Protein AF-A0A8S3UQ45-F1 (afdb_monomer)

Solvent-accessible surface area (backbone atoms only — not comparable to full-atom values): 9562 Å² total; per-residue (Å²): 138,83,84,78,85,78,78,86,71,77,81,80,45,75,69,53,54,46,63,73,70,48,69,84,76,83,72,54,65,67,60,51,51,56,49,49,54,54,48,50,58,51,49,55,52,50,51,53,50,51,51,50,52,51,51,53,52,49,51,54,52,50,51,58,48,45,29,44,78,40,77,92,76,73,43,73,43,75,48,58,79,88,54,54,80,52,56,64,67,62,49,51,51,51,51,50,50,57,55,55,54,56,74,72,42,79,76,78,63,87,69,78,81,84,62,98,67,85,74,80,75,80,72,82,78,73,51,72,68,58,53,48,53,52,49,52,54,52,54,52,51,54,51,52,55,52,53,57,61,61,72,80,106

Structure (mmCIF, N/CA/C/O backbone):
data_AF-A0A8S3UQ45-F1
#
_entry.id   AF-A0A8S3UQ45-F1
#
loop_
_atom_site.group_PDB
_atom_site.id
_atom_site.type_symbol
_atom_site.label_atom_id
_atom_site.label_alt_id
_atom_site.label_comp_i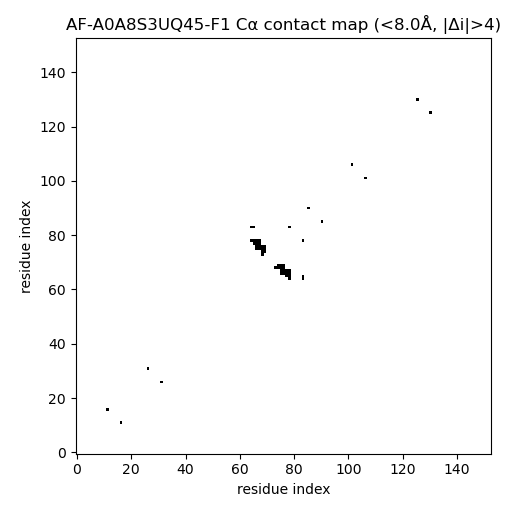d
_atom_site.label_asym_id
_atom_site.label_entity_id
_atom_site.label_seq_id
_atom_site.pdbx_PDB_ins_code
_atom_site.Cartn_x
_atom_site.Cartn_y
_atom_site.Cartn_z
_atom_site.occupancy
_atom_site.B_iso_or_equiv
_atom_site.auth_seq_id
_atom_site.auth_comp_id
_atom_site.auth_asym_id
_atom_site.auth_atom_id
_atom_site.pdbx_PDB_model_num
ATOM 1 N N . MET A 1 1 ? 3.005 -45.548 -66.906 1.00 41.44 1 MET A N 1
ATOM 2 C CA . MET A 1 1 ? 3.155 -45.220 -65.471 1.00 41.44 1 MET A CA 1
ATOM 3 C C . MET A 1 1 ? 4.037 -43.986 -65.352 1.00 41.44 1 MET A C 1
ATOM 5 O O . MET A 1 1 ? 5.186 -44.051 -65.757 1.00 41.44 1 MET A O 1
ATOM 9 N N . ALA A 1 2 ? 3.493 -42.852 -64.903 1.00 41.59 2 ALA A N 1
ATOM 10 C CA . ALA A 1 2 ? 4.238 -41.597 -64.783 1.00 41.59 2 ALA A CA 1
ATOM 11 C C . ALA A 1 2 ? 4.659 -41.384 -63.321 1.00 41.59 2 ALA A C 1
ATOM 13 O O . ALA A 1 2 ? 3.812 -41.143 -62.459 1.00 41.59 2 ALA A O 1
ATOM 14 N N . HIS A 1 3 ? 5.959 -41.486 -63.041 1.00 44.66 3 HIS A N 1
ATOM 15 C CA . HIS A 1 3 ? 6.516 -41.149 -61.733 1.00 44.66 3 HIS A CA 1
ATOM 16 C C . HIS A 1 3 ? 6.478 -39.629 -61.542 1.00 44.66 3 HIS A C 1
ATOM 18 O O . HIS A 1 3 ? 7.233 -38.885 -62.164 1.00 44.66 3 HIS A O 1
ATOM 24 N N . ARG A 1 4 ? 5.579 -39.157 -60.672 1.00 43.50 4 ARG A N 1
ATOM 25 C CA . ARG A 1 4 ? 5.596 -37.775 -60.182 1.00 43.50 4 ARG A CA 1
ATOM 26 C C . ARG A 1 4 ? 6.760 -37.632 -59.203 1.00 43.50 4 ARG A C 1
ATOM 28 O O . ARG A 1 4 ? 6.653 -38.072 -58.061 1.00 43.50 4 ARG A O 1
ATOM 35 N N . PHE A 1 5 ? 7.851 -37.005 -59.634 1.00 47.34 5 PHE A N 1
ATOM 36 C CA . PHE A 1 5 ? 8.895 -36.526 -58.729 1.00 47.34 5 PHE A CA 1
ATOM 37 C C . PHE A 1 5 ? 8.301 -35.440 -57.819 1.00 47.34 5 PHE A C 1
ATOM 39 O O . PHE A 1 5 ? 8.104 -34.298 -58.232 1.00 47.34 5 PHE A O 1
ATOM 46 N N . ARG A 1 6 ? 7.974 -35.796 -56.573 1.00 47.09 6 ARG A N 1
ATOM 47 C CA . ARG A 1 6 ? 7.720 -34.820 -55.508 1.00 47.09 6 ARG A CA 1
ATOM 48 C C . ARG A 1 6 ? 9.067 -34.392 -54.938 1.00 47.09 6 ARG A C 1
ATOM 50 O O . ARG A 1 6 ? 9.646 -35.095 -54.120 1.00 47.09 6 ARG A O 1
ATOM 57 N N . SER A 1 7 ? 9.558 -33.247 -55.397 1.00 50.62 7 SER A N 1
ATOM 58 C CA . SER A 1 7 ? 10.672 -32.546 -54.761 1.00 50.62 7 SER A CA 1
ATOM 59 C C . SER A 1 7 ? 10.229 -32.085 -53.367 1.00 50.62 7 SER A C 1
ATOM 61 O O . SER A 1 7 ? 9.308 -31.281 -53.243 1.00 50.62 7 SER A O 1
ATOM 63 N N . THR A 1 8 ? 10.837 -32.637 -52.316 1.00 55.44 8 THR A N 1
ATOM 64 C CA . THR A 1 8 ? 10.579 -32.309 -50.900 1.00 55.44 8 THR A CA 1
ATOM 65 C C . THR A 1 8 ? 11.415 -31.128 -50.403 1.00 55.44 8 THR A C 1
ATOM 67 O O . THR A 1 8 ? 11.588 -30.955 -49.198 1.00 55.44 8 THR A O 1
ATOM 70 N N . TYR A 1 9 ? 11.965 -30.317 -51.305 1.00 58.59 9 TYR A N 1
ATOM 71 C CA . TYR A 1 9 ? 12.752 -29.155 -50.917 1.00 58.59 9 TYR A CA 1
ATOM 72 C C . TYR A 1 9 ? 11.811 -28.016 -50.519 1.00 58.59 9 TYR A C 1
ATOM 74 O O . TYR A 1 9 ? 11.094 -27.466 -51.356 1.00 58.59 9 TYR A O 1
ATOM 82 N N . GLY A 1 10 ? 11.795 -27.688 -49.223 1.00 65.06 10 GLY A N 1
ATOM 83 C CA . GLY A 1 10 ? 11.138 -26.488 -48.714 1.00 65.06 10 GLY A CA 1
ATOM 84 C C . GLY A 1 10 ? 11.622 -25.274 -49.504 1.00 65.06 10 GLY A C 1
ATOM 85 O O . GLY A 1 10 ? 12.825 -25.090 -49.687 1.00 65.06 10 GLY A O 1
ATOM 86 N N . SER A 1 11 ? 10.688 -24.489 -50.037 1.00 74.44 11 SER A N 1
ATOM 87 C CA . SER A 1 11 ? 11.001 -23.318 -50.853 1.00 74.44 11 SER A CA 1
ATOM 88 C C . SER A 1 11 ? 11.830 -22.330 -50.036 1.00 74.44 11 SER A C 1
ATOM 90 O O . SER A 1 11 ? 11.320 -21.744 -49.081 1.00 74.44 11 SER A O 1
ATOM 92 N N . ILE A 1 12 ? 13.095 -22.155 -50.411 1.00 73.19 12 ILE A N 1
ATOM 93 C CA . ILE A 1 12 ? 13.982 -21.157 -49.814 1.00 73.19 12 ILE A CA 1
ATOM 94 C C . ILE A 1 12 ? 13.389 -19.778 -50.130 1.00 73.19 12 ILE A C 1
ATOM 96 O O . ILE A 1 12 ? 13.175 -19.437 -51.296 1.00 73.19 12 ILE A O 1
ATOM 100 N N . SER A 1 13 ? 13.068 -19.000 -49.097 1.00 81.25 13 SER A N 1
ATOM 101 C CA . SER A 1 13 ? 12.499 -17.663 -49.252 1.00 81.25 13 SER A CA 1
ATOM 102 C C . SER A 1 13 ? 13.544 -16.706 -49.824 1.00 81.25 13 SER A C 1
ATOM 104 O O . SER A 1 13 ? 14.740 -16.841 -49.572 1.00 81.25 13 SER A O 1
ATOM 106 N N . LEU A 1 14 ? 13.106 -15.660 -50.529 1.00 74.88 14 LEU A N 1
ATOM 107 C CA . LEU A 1 14 ? 13.986 -14.558 -50.948 1.00 74.88 14 LEU A CA 1
ATOM 108 C C . LEU A 1 14 ? 14.753 -13.938 -49.766 1.00 74.88 14 LEU A C 1
ATOM 110 O O . LEU A 1 14 ? 15.870 -13.457 -49.938 1.00 74.88 14 LEU A O 1
ATOM 114 N N . LYS A 1 15 ? 14.176 -13.981 -48.558 1.00 76.06 15 LYS A N 1
ATOM 115 C CA . LYS A 1 15 ? 14.854 -13.563 -47.322 1.00 76.06 15 LYS A CA 1
ATOM 116 C C . LYS A 1 15 ? 16.015 -14.491 -46.959 1.00 76.06 15 LYS A C 1
ATOM 118 O O . LYS A 1 15 ? 17.062 -14.011 -46.546 1.00 76.06 15 LYS A O 1
ATOM 123 N N . ASP A 1 16 ? 15.851 -15.791 -47.170 1.00 76.94 16 ASP A N 1
ATOM 124 C CA . ASP A 1 16 ? 16.872 -16.794 -46.868 1.00 76.94 16 ASP A CA 1
ATOM 125 C C . ASP A 1 16 ? 18.033 -16.693 -47.865 1.00 76.94 16 ASP A C 1
ATOM 127 O O . ASP A 1 16 ? 19.192 -16.692 -47.461 1.00 76.94 16 ASP A O 1
ATOM 131 N N . LEU A 1 17 ? 17.738 -16.487 -49.155 1.00 77.81 17 LEU A N 1
ATOM 132 C CA . LEU A 1 17 ? 18.762 -16.200 -50.169 1.00 77.81 17 LEU A CA 1
ATOM 133 C C . LEU A 1 17 ? 19.518 -14.906 -49.852 1.00 77.81 17 LEU A C 1
ATOM 135 O O . LEU A 1 17 ? 20.743 -14.868 -49.953 1.00 77.81 17 LEU A O 1
ATOM 139 N N . LYS A 1 18 ? 18.812 -13.858 -49.409 1.00 74.88 18 LYS A N 1
ATOM 140 C CA . LYS A 1 18 ? 19.459 -12.622 -48.961 1.00 74.88 18 LYS A CA 1
ATOM 141 C C . LYS A 1 18 ? 20.411 -12.901 -47.797 1.00 74.88 18 LYS A C 1
ATOM 143 O O . LYS A 1 18 ? 21.524 -12.401 -47.828 1.00 74.88 18 LYS A O 1
ATOM 148 N N . ASN A 1 19 ? 20.036 -13.729 -46.830 1.00 74.06 19 ASN A N 1
ATOM 149 C CA . ASN A 1 19 ? 20.893 -14.039 -45.683 1.00 74.06 19 ASN A CA 1
ATOM 150 C C . ASN A 1 19 ? 22.116 -14.903 -46.042 1.00 74.06 19 ASN A C 1
ATOM 152 O O . ASN A 1 19 ? 23.154 -14.764 -45.406 1.00 74.06 19 ASN A O 1
ATOM 156 N N . ILE A 1 20 ? 22.007 -15.779 -47.046 1.00 78.94 20 ILE A N 1
ATOM 157 C CA . ILE A 1 20 ? 23.109 -16.652 -47.490 1.00 78.94 20 ILE A CA 1
ATOM 158 C C . ILE A 1 20 ? 24.143 -15.873 -48.314 1.00 78.94 20 ILE A C 1
ATOM 160 O O . ILE A 1 20 ? 25.340 -16.122 -48.197 1.00 78.94 20 ILE A O 1
ATOM 164 N N . TYR A 1 21 ? 23.685 -14.941 -49.156 1.00 76.56 21 TYR A N 1
ATOM 165 C CA . TYR A 1 21 ? 24.541 -14.246 -50.124 1.00 76.56 21 TYR A CA 1
ATOM 166 C C . TYR A 1 21 ? 24.862 -12.793 -49.761 1.00 76.56 21 TYR A C 1
ATOM 168 O O . TYR A 1 21 ? 25.753 -12.199 -50.369 1.00 76.56 21 TYR A O 1
ATOM 176 N N . SER A 1 22 ? 24.180 -12.197 -48.780 1.00 67.88 22 SER A N 1
ATOM 177 C CA . SER A 1 22 ? 24.600 -10.901 -48.244 1.00 67.88 22 SER A CA 1
ATOM 178 C C . SER A 1 22 ? 25.789 -11.126 -47.319 1.00 67.88 22 SER A C 1
ATOM 180 O O . SER A 1 22 ? 25.709 -11.905 -46.373 1.00 67.88 22 SER A O 1
ATOM 182 N N . GLY A 1 23 ? 26.902 -10.436 -47.582 1.00 66.00 23 GLY A N 1
ATOM 183 C CA . GLY A 1 23 ? 28.000 -10.343 -46.617 1.00 66.00 23 GLY A CA 1
ATOM 184 C C . GLY A 1 23 ? 27.518 -9.761 -45.278 1.00 66.00 23 GLY A C 1
ATOM 185 O O . GLY A 1 23 ? 26.389 -9.269 -45.206 1.00 66.00 23 GLY A O 1
ATOM 186 N N . PRO A 1 24 ? 28.348 -9.788 -44.21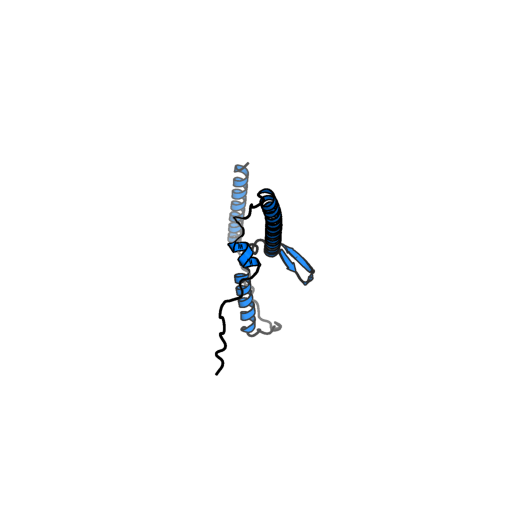7 1.00 66.94 24 PRO A N 1
ATOM 187 C CA . PRO A 1 24 ? 27.955 -9.288 -42.901 1.00 66.94 24 PRO A CA 1
ATOM 188 C C . PRO A 1 24 ? 27.340 -7.893 -43.038 1.00 66.94 24 PRO A C 1
ATOM 190 O O . PRO A 1 24 ? 27.989 -6.980 -43.560 1.00 66.94 24 PRO A O 1
ATOM 193 N N . GLU A 1 25 ? 26.070 -7.755 -42.633 1.00 67.25 25 GLU A N 1
ATOM 194 C CA . GLU A 1 25 ? 25.358 -6.482 -42.715 1.00 67.25 25 GLU A CA 1
ATOM 195 C C . GLU A 1 25 ? 26.222 -5.422 -42.027 1.00 67.25 25 GLU A C 1
ATOM 197 O O . GLU A 1 25 ? 26.633 -5.586 -40.875 1.00 67.25 25 GLU A O 1
ATOM 202 N N . ARG A 1 26 ? 26.556 -4.343 -42.748 1.00 62.50 26 ARG A N 1
ATOM 203 C CA . ARG A 1 26 ? 27.242 -3.201 -42.145 1.00 62.50 26 ARG A CA 1
ATOM 204 C C . ARG A 1 26 ? 26.252 -2.550 -41.203 1.00 62.50 26 ARG A C 1
ATOM 206 O O . ARG A 1 26 ? 25.462 -1.704 -41.606 1.00 62.50 26 ARG A O 1
ATOM 213 N N . VAL A 1 27 ? 26.262 -2.999 -39.958 1.00 63.75 27 VAL A N 1
ATOM 214 C CA . VAL A 1 27 ? 25.342 -2.481 -38.967 1.00 63.75 27 VAL A CA 1
ATOM 215 C C . VAL A 1 27 ? 25.697 -1.017 -38.729 1.00 63.75 27 VAL A C 1
ATOM 217 O O . VAL A 1 27 ? 26.793 -0.702 -38.253 1.00 63.75 27 VAL A O 1
ATOM 220 N N . ASN A 1 28 ? 24.786 -0.113 -39.091 1.00 73.69 28 ASN A N 1
ATOM 221 C CA . ASN A 1 28 ? 24.931 1.307 -38.808 1.00 73.69 28 ASN A CA 1
ATOM 222 C C . ASN A 1 28 ? 24.925 1.481 -37.286 1.00 73.69 28 ASN A C 1
ATOM 224 O O . ASN A 1 28 ? 23.873 1.520 -36.651 1.00 73.69 28 ASN A O 1
ATOM 228 N N . ARG A 1 29 ? 26.118 1.584 -36.687 1.00 72.19 29 ARG A N 1
ATOM 229 C CA . ARG A 1 29 ? 26.306 1.752 -35.233 1.00 72.19 29 ARG A CA 1
ATOM 230 C C . ARG A 1 29 ? 25.482 2.917 -34.675 1.00 72.19 29 ARG A C 1
ATOM 232 O O . ARG A 1 2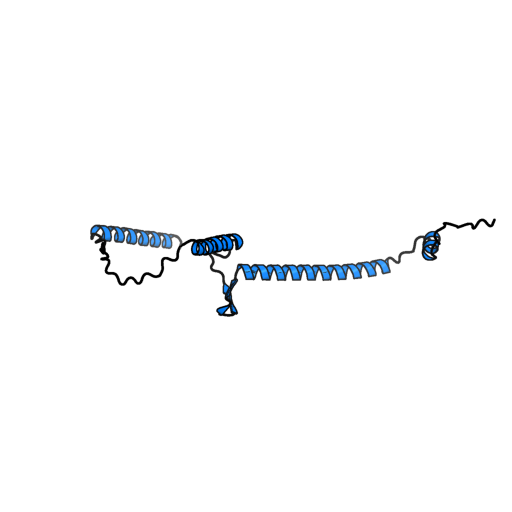9 ? 25.004 2.849 -33.550 1.00 72.19 29 ARG A O 1
ATOM 239 N N . ILE A 1 30 ? 25.282 3.956 -35.487 1.00 73.69 30 ILE A N 1
ATOM 240 C CA . ILE A 1 30 ? 24.465 5.128 -35.155 1.00 73.69 30 ILE A CA 1
ATOM 241 C C . ILE A 1 30 ? 22.979 4.752 -35.035 1.00 73.69 30 ILE A C 1
ATOM 243 O O . ILE A 1 30 ? 22.314 5.158 -34.085 1.00 73.69 30 ILE A O 1
ATOM 247 N N . GLU A 1 31 ? 22.453 3.941 -35.955 1.00 76.94 31 GLU A N 1
ATOM 248 C CA . GLU A 1 31 ? 21.055 3.498 -35.918 1.00 76.94 31 GLU A CA 1
ATOM 249 C C . GLU A 1 31 ? 20.786 2.562 -34.738 1.00 76.94 31 GLU A C 1
ATOM 251 O O . GLU A 1 31 ? 19.764 2.721 -34.068 1.00 76.94 31 GLU A O 1
ATOM 256 N N . LEU A 1 32 ? 21.718 1.652 -34.428 1.00 79.12 32 LEU A N 1
ATOM 257 C CA . LEU A 1 32 ? 21.636 0.812 -33.229 1.00 79.12 32 LEU A CA 1
ATOM 258 C C . LEU A 1 32 ? 21.610 1.652 -31.952 1.00 79.12 32 LEU A C 1
ATOM 260 O O . LEU A 1 32 ? 20.703 1.490 -31.142 1.00 79.12 32 LEU A O 1
ATOM 264 N N . ALA A 1 33 ? 22.533 2.607 -31.806 1.00 78.44 33 ALA A N 1
ATOM 265 C CA . ALA A 1 33 ? 22.573 3.489 -30.640 1.00 78.44 33 ALA A CA 1
ATOM 266 C C . ALA A 1 33 ? 21.280 4.320 -30.502 1.00 78.44 33 ALA A C 1
ATOM 268 O O . ALA A 1 33 ? 20.750 4.518 -29.403 1.00 78.44 33 ALA A O 1
ATOM 269 N N . CYS A 1 34 ? 20.706 4.775 -31.621 1.00 77.88 34 CYS A N 1
ATOM 270 C CA . CYS A 1 34 ? 19.404 5.441 -31.636 1.00 77.88 34 CYS A CA 1
ATOM 271 C C . CYS A 1 34 ? 18.238 4.511 -31.257 1.00 77.88 34 CYS A C 1
ATOM 273 O O . CYS A 1 34 ? 17.254 4.980 -30.681 1.00 77.88 34 CYS A O 1
ATOM 275 N N . GLN A 1 35 ? 18.296 3.217 -31.573 1.00 81.50 35 GLN A N 1
ATOM 276 C CA . GLN A 1 35 ? 17.280 2.250 -31.146 1.00 81.50 35 GLN A CA 1
ATOM 277 C C . GLN A 1 35 ? 17.424 1.890 -29.665 1.00 81.50 35 GLN A C 1
ATOM 279 O O . GLN A 1 35 ? 16.428 1.916 -28.939 1.00 81.50 35 GLN A O 1
ATOM 284 N N . GLU A 1 36 ? 18.645 1.642 -29.196 1.00 81.75 36 GLU A N 1
ATOM 285 C CA . GLU A 1 36 ? 18.954 1.343 -27.796 1.00 81.75 36 GLU A CA 1
ATOM 286 C C . GLU A 1 36 ? 18.557 2.499 -26.878 1.00 81.75 36 GLU A C 1
ATOM 288 O O . GLU A 1 36 ? 17.833 2.295 -25.909 1.00 81.75 36 GLU A O 1
ATOM 293 N N . SER A 1 37 ? 18.910 3.740 -27.222 1.00 81.56 37 SER A N 1
ATOM 294 C CA . SER A 1 37 ? 18.501 4.925 -26.448 1.00 81.56 37 SER A CA 1
ATOM 295 C C . SER A 1 37 ? 16.977 5.086 -26.358 1.00 81.56 37 SER A C 1
ATOM 297 O O . SER A 1 37 ? 16.445 5.413 -25.293 1.00 81.56 37 SER A O 1
ATOM 299 N N . LYS A 1 38 ? 16.236 4.808 -27.441 1.00 87.44 38 LYS A N 1
ATOM 300 C CA . LYS A 1 38 ? 14.761 4.804 -27.426 1.00 87.44 38 LYS A CA 1
ATOM 301 C C . LYS A 1 38 ? 14.203 3.702 -26.528 1.00 87.44 38 LYS A C 1
ATOM 303 O O . LYS A 1 38 ? 13.192 3.926 -25.859 1.00 87.44 38 LYS A O 1
ATOM 308 N N . LEU A 1 39 ? 14.820 2.525 -26.533 1.00 88.12 39 LEU A N 1
ATOM 309 C CA . LEU A 1 39 ? 14.405 1.380 -25.729 1.00 88.12 39 LEU A CA 1
ATOM 310 C C . LEU A 1 39 ? 14.698 1.630 -24.243 1.00 88.12 39 LEU A C 1
ATOM 312 O O . LEU A 1 39 ? 13.793 1.494 -23.423 1.00 88.12 39 LEU A O 1
ATOM 316 N N . ASN A 1 40 ? 15.882 2.146 -23.922 1.00 88.12 40 ASN A N 1
ATOM 317 C CA . ASN A 1 40 ? 16.287 2.542 -22.573 1.00 88.12 40 ASN A CA 1
ATOM 318 C C . ASN A 1 40 ? 15.351 3.607 -21.997 1.00 88.12 40 ASN A C 1
ATOM 320 O O . ASN A 1 40 ? 14.841 3.451 -20.893 1.00 88.12 40 ASN A O 1
ATOM 324 N N . ARG A 1 41 ? 14.990 4.630 -22.783 1.00 88.00 41 ARG A N 1
ATOM 325 C CA . ARG A 1 41 ? 14.012 5.644 -22.355 1.00 88.00 41 ARG A CA 1
ATOM 326 C C . ARG A 1 41 ? 12.624 5.054 -22.080 1.00 88.00 41 ARG A C 1
ATOM 328 O O . ARG A 1 41 ? 11.888 5.570 -21.240 1.00 88.00 41 ARG A O 1
ATOM 335 N N . LYS A 1 42 ? 12.217 4.006 -22.805 1.00 89.56 42 LYS A N 1
ATOM 336 C CA . LYS A 1 42 ? 10.953 3.296 -22.539 1.00 89.56 42 LYS A CA 1
ATOM 337 C C . LYS A 1 42 ? 11.038 2.449 -21.270 1.00 89.56 42 LYS A C 1
ATOM 339 O O . LYS A 1 42 ? 10.056 2.411 -20.533 1.00 89.56 42 LYS A O 1
ATOM 344 N N . LEU A 1 43 ? 12.169 1.789 -21.026 1.00 90.06 43 LEU A N 1
ATOM 345 C CA . LEU A 1 43 ? 12.407 1.013 -19.808 1.00 90.06 43 LEU A CA 1
ATOM 346 C C . LEU A 1 43 ? 12.400 1.915 -18.575 1.00 90.06 43 LEU A C 1
ATOM 348 O O . LEU A 1 43 ? 11.609 1.671 -17.673 1.00 90.06 43 LEU A O 1
ATOM 352 N N . GLU A 1 44 ? 13.129 3.029 -18.607 1.00 90.56 44 GLU A N 1
ATOM 353 C CA . GLU A 1 44 ? 13.178 3.996 -17.504 1.00 90.56 44 GLU A CA 1
ATOM 354 C C . GLU A 1 44 ? 11.779 4.536 -17.151 1.00 90.56 44 GLU A C 1
ATOM 356 O O . GLU A 1 44 ? 11.401 4.647 -15.986 1.00 90.56 44 GLU A O 1
ATOM 361 N N . LYS A 1 45 ? 10.948 4.826 -18.165 1.00 92.25 45 LYS A N 1
ATOM 362 C CA . LYS A 1 45 ? 9.546 5.219 -17.945 1.00 92.25 45 LYS A CA 1
ATOM 363 C C . LYS A 1 45 ? 8.728 4.113 -17.276 1.00 92.25 45 LYS A C 1
ATOM 365 O O . LYS A 1 45 ? 7.892 4.414 -16.429 1.00 92.25 45 LYS A O 1
ATOM 370 N N . ARG A 1 46 ? 8.926 2.851 -17.668 1.00 90.56 46 ARG A N 1
ATOM 371 C CA . ARG A 1 46 ? 8.231 1.706 -17.059 1.00 90.56 46 ARG A CA 1
ATOM 372 C C . ARG A 1 46 ? 8.664 1.497 -15.614 1.00 90.56 46 ARG A C 1
ATOM 374 O O . ARG A 1 46 ? 7.798 1.294 -14.774 1.00 90.56 46 ARG A O 1
ATOM 381 N N . GLU A 1 47 ? 9.957 1.590 -15.328 1.00 92.88 47 GLU A N 1
ATOM 382 C CA . GLU A 1 47 ? 10.500 1.481 -13.971 1.00 92.88 47 GLU A CA 1
ATOM 383 C C . GLU A 1 47 ? 9.923 2.560 -13.057 1.00 92.88 47 GLU A C 1
ATOM 385 O O . GLU A 1 47 ? 9.381 2.232 -12.004 1.00 92.88 47 GLU A O 1
ATOM 390 N N . LYS A 1 48 ? 9.898 3.819 -13.512 1.00 93.50 48 LYS A N 1
ATOM 391 C CA . LYS A 1 48 ? 9.269 4.928 -12.776 1.00 93.50 48 LYS A CA 1
ATOM 392 C C . LYS A 1 48 ? 7.790 4.673 -12.478 1.00 93.50 48 LYS A C 1
ATOM 394 O O . LYS A 1 48 ? 7.349 4.899 -11.356 1.00 93.50 48 LYS A O 1
ATOM 399 N N . MET A 1 49 ? 7.026 4.155 -13.445 1.00 93.69 49 MET A N 1
ATOM 400 C CA . MET A 1 49 ? 5.623 3.792 -13.202 1.00 93.69 49 MET A CA 1
ATOM 401 C C . MET A 1 49 ? 5.479 2.652 -12.188 1.00 93.69 49 MET A C 1
ATOM 403 O O . MET A 1 49 ? 4.585 2.694 -11.348 1.00 93.69 49 MET A O 1
ATOM 407 N N . ILE A 1 50 ? 6.332 1.627 -12.255 1.00 92.94 50 ILE A N 1
ATOM 408 C CA . ILE A 1 50 ? 6.311 0.510 -11.300 1.00 92.94 50 ILE A CA 1
ATOM 409 C C . ILE A 1 50 ? 6.611 1.022 -9.891 1.00 92.94 50 ILE A C 1
ATOM 411 O O . ILE A 1 50 ? 5.911 0.668 -8.944 1.00 92.94 50 ILE A O 1
ATOM 415 N N . GLU A 1 51 ? 7.615 1.880 -9.751 1.00 94.19 51 GLU A N 1
ATOM 416 C CA . GLU A 1 51 ? 7.990 2.480 -8.476 1.00 94.19 51 GLU A CA 1
ATOM 417 C C . GLU A 1 51 ? 6.860 3.347 -7.903 1.00 94.19 51 GLU A C 1
ATOM 419 O O . GLU A 1 51 ? 6.518 3.230 -6.724 1.00 94.19 51 GLU A O 1
ATOM 424 N N . GLU A 1 52 ? 6.196 4.141 -8.742 1.00 94.38 52 GLU A N 1
ATOM 425 C CA . GLU A 1 52 ? 5.040 4.947 -8.350 1.00 94.38 52 GLU A CA 1
ATOM 426 C C . GLU A 1 52 ? 3.848 4.082 -7.909 1.00 94.38 52 GLU A C 1
ATOM 428 O O . GLU A 1 52 ? 3.233 4.345 -6.870 1.00 94.38 52 GLU A O 1
ATOM 433 N N . VAL A 1 53 ? 3.551 3.000 -8.634 1.00 94.19 53 VAL A N 1
ATOM 434 C CA . VAL A 1 53 ? 2.522 2.020 -8.250 1.00 94.19 53 VAL A CA 1
ATOM 435 C C . VAL A 1 53 ? 2.878 1.354 -6.922 1.00 94.19 53 VAL A C 1
ATOM 437 O O . VAL A 1 53 ? 2.027 1.242 -6.034 1.00 94.19 53 VAL A O 1
ATOM 440 N N . ASN A 1 54 ? 4.133 0.955 -6.732 1.00 93.38 54 ASN A N 1
ATOM 441 C CA . ASN A 1 54 ? 4.603 0.367 -5.481 1.00 93.38 54 ASN A CA 1
ATOM 442 C C . ASN A 1 54 ? 4.459 1.354 -4.317 1.00 93.38 54 ASN A C 1
ATOM 444 O O . ASN A 1 54 ? 3.907 0.997 -3.275 1.00 93.38 54 ASN A O 1
ATOM 448 N N . LYS A 1 55 ? 4.833 2.620 -4.508 1.00 94.19 55 LYS A N 1
ATOM 449 C CA . LYS A 1 55 ? 4.648 3.680 -3.510 1.00 94.19 55 LYS A CA 1
ATOM 450 C C . LYS A 1 55 ? 3.171 3.888 -3.169 1.00 94.19 55 LYS A C 1
ATOM 452 O O . LYS A 1 55 ? 2.800 3.906 -1.997 1.00 94.19 55 LYS A O 1
ATOM 457 N N . MET A 1 56 ? 2.308 3.970 -4.179 1.00 92.06 56 MET A N 1
ATOM 458 C CA . MET A 1 56 ? 0.856 4.089 -4.015 1.00 92.06 56 MET A CA 1
ATOM 459 C C . MET A 1 56 ? 0.250 2.902 -3.259 1.00 92.06 56 MET A C 1
ATOM 461 O O . MET A 1 56 ? -0.605 3.079 -2.389 1.00 92.06 56 MET A O 1
ATOM 465 N N . THR A 1 57 ? 0.666 1.676 -3.578 1.00 88.31 57 THR A N 1
ATOM 466 C CA . THR A 1 57 ? 0.177 0.473 -2.888 1.00 88.31 57 THR A CA 1
ATOM 467 C C . THR A 1 57 ? 0.670 0.410 -1.447 1.00 88.31 57 THR A C 1
ATOM 469 O O . THR A 1 57 ? -0.113 0.060 -0.561 1.00 88.31 57 THR A O 1
ATOM 472 N N . PHE A 1 58 ? 1.918 0.802 -1.188 1.00 88.50 58 PHE A N 1
ATOM 473 C CA . PHE A 1 58 ? 2.473 0.906 0.156 1.00 88.50 58 PHE A CA 1
ATOM 474 C C . PHE A 1 58 ? 1.704 1.924 1.003 1.00 88.50 58 PHE A C 1
ATOM 476 O O . PHE A 1 58 ? 1.221 1.574 2.079 1.00 88.50 58 PHE A O 1
ATOM 483 N N . GLU A 1 59 ? 1.496 3.137 0.491 1.00 84.69 59 GLU A N 1
ATOM 484 C CA . GLU A 1 59 ? 0.704 4.190 1.140 1.00 84.69 59 GLU A CA 1
ATOM 485 C C . GLU A 1 59 ? -0.717 3.721 1.462 1.00 84.69 59 GLU A C 1
ATOM 487 O O . GLU A 1 59 ? -1.197 3.868 2.587 1.00 84.69 59 GLU A O 1
ATOM 492 N N . LYS A 1 60 ? -1.391 3.066 0.507 1.00 82.62 60 LYS A N 1
ATOM 493 C CA . LYS A 1 60 ? -2.723 2.485 0.740 1.00 82.62 60 LYS A CA 1
ATOM 494 C C . LYS A 1 60 ? -2.708 1.454 1.869 1.00 82.62 60 LYS A C 1
ATOM 496 O O . LYS A 1 60 ? -3.605 1.467 2.712 1.00 82.62 60 LYS A O 1
ATOM 501 N N . ARG A 1 61 ? -1.710 0.565 1.909 1.00 82.88 61 ARG A N 1
ATOM 502 C CA . ARG A 1 61 ? -1.559 -0.431 2.986 1.00 82.88 61 ARG A CA 1
ATOM 503 C C . ARG A 1 61 ? -1.252 0.233 4.327 1.00 82.88 61 ARG A C 1
ATOM 505 O O . ARG A 1 61 ? -1.799 -0.178 5.343 1.00 82.88 61 ARG A O 1
ATOM 512 N N . TYR A 1 62 ? -0.405 1.256 4.342 1.00 81.69 62 TYR A N 1
ATOM 513 C CA . TYR A 1 62 ? -0.053 2.001 5.547 1.00 81.69 62 TYR A CA 1
ATOM 514 C C . TYR A 1 62 ? -1.268 2.719 6.142 1.00 81.69 62 TYR A C 1
ATOM 516 O O . TYR A 1 62 ? -1.574 2.530 7.316 1.00 81.69 62 TYR A O 1
ATOM 524 N N . ARG A 1 63 ? -2.046 3.427 5.317 1.00 80.31 63 ARG A N 1
ATOM 525 C CA . ARG A 1 63 ? -3.289 4.086 5.749 1.00 80.31 63 ARG A CA 1
ATOM 526 C C . ARG A 1 63 ? -4.310 3.105 6.317 1.00 80.31 63 ARG A C 1
ATOM 528 O O . ARG A 1 63 ? -4.900 3.400 7.346 1.00 80.31 63 ARG A O 1
ATOM 535 N N . LYS A 1 64 ? -4.477 1.928 5.701 1.00 77.56 64 LYS A N 1
ATOM 536 C CA . LYS A 1 64 ? -5.346 0.859 6.234 1.00 77.56 64 LYS A CA 1
ATOM 537 C C . LYS A 1 64 ? -4.861 0.289 7.570 1.00 77.56 64 LYS A C 1
ATOM 539 O O . LYS A 1 64 ? -5.668 -0.166 8.369 1.00 77.56 64 LYS A O 1
ATOM 544 N N . ARG A 1 65 ? -3.547 0.269 7.810 1.00 77.50 65 ARG A N 1
ATOM 545 C CA . ARG A 1 65 ? -2.995 -0.159 9.105 1.00 77.50 65 ARG A CA 1
ATOM 546 C C . ARG A 1 65 ? -3.222 0.877 10.194 1.00 77.50 65 ARG A C 1
ATOM 548 O O . ARG A 1 65 ? -3.382 0.499 11.343 1.00 77.50 65 ARG A O 1
ATOM 555 N N . LEU A 1 66 ? -3.234 2.159 9.842 1.00 81.81 66 LEU A N 1
ATOM 556 C CA . LEU A 1 66 ? -3.381 3.232 10.816 1.00 81.81 66 LEU A CA 1
ATOM 557 C C . LEU A 1 66 ? -4.815 3.663 11.069 1.00 81.81 66 LEU A C 1
ATOM 559 O O . LEU A 1 66 ? -5.059 4.194 12.144 1.00 81.81 66 LEU A O 1
ATOM 563 N N . ASN A 1 67 ? -5.730 3.467 10.122 1.00 85.38 67 ASN A N 1
ATOM 564 C CA . ASN A 1 67 ? -7.097 3.962 10.226 1.00 85.38 67 ASN A CA 1
ATOM 565 C C . ASN A 1 67 ? -8.124 2.865 9.937 1.00 85.38 67 ASN A C 1
ATOM 567 O O . ASN A 1 67 ? -7.952 2.091 8.994 1.00 85.38 67 ASN A O 1
ATOM 571 N N . ASP A 1 68 ? -9.225 2.887 10.683 1.00 83.62 68 ASP A N 1
ATOM 572 C CA . ASP A 1 68 ? -10.418 2.083 10.433 1.00 83.62 68 ASP A CA 1
ATOM 573 C C . ASP A 1 68 ? -11.501 2.922 9.762 1.00 83.62 68 ASP A C 1
ATOM 575 O O . ASP A 1 68 ? -11.723 4.085 10.105 1.00 83.62 68 ASP A O 1
ATOM 579 N N . TYR A 1 69 ? -12.169 2.330 8.774 1.00 85.00 69 TYR A N 1
ATOM 580 C CA . TYR A 1 69 ? -13.323 2.954 8.143 1.00 85.00 69 TYR A CA 1
ATOM 581 C C . TYR A 1 69 ? -14.564 2.697 8.990 1.00 85.00 69 TYR A C 1
ATOM 583 O O . TYR A 1 69 ? -14.887 1.541 9.260 1.00 85.00 69 TYR A O 1
ATOM 591 N N . VAL A 1 70 ? -15.274 3.761 9.362 1.00 86.75 70 VAL A N 1
ATOM 592 C CA . VAL A 1 70 ? -16.546 3.665 10.082 1.00 86.75 70 VAL A CA 1
ATOM 593 C C . VAL A 1 70 ? -17.689 3.917 9.094 1.00 86.75 70 VAL A C 1
ATOM 595 O O . VAL A 1 70 ? -17.877 5.062 8.666 1.00 86.75 70 VAL A O 1
ATOM 598 N N . PRO A 1 71 ? -18.464 2.882 8.707 1.00 87.88 71 PRO A N 1
ATOM 599 C CA . PRO A 1 71 ? -19.505 3.011 7.685 1.00 87.88 71 PRO A CA 1
ATOM 600 C C . PRO A 1 71 ? -20.593 4.027 8.038 1.00 87.88 71 PRO A C 1
ATOM 602 O O . PRO A 1 71 ? -21.073 4.733 7.155 1.00 87.88 71 PRO A O 1
ATOM 605 N N . GLU A 1 72 ? -20.942 4.132 9.323 1.00 91.50 72 GLU A N 1
ATOM 606 C CA . GLU A 1 72 ? -21.995 5.022 9.830 1.00 91.50 72 GLU A CA 1
ATOM 607 C C . GLU A 1 72 ? -21.708 6.496 9.522 1.00 91.50 72 GLU A C 1
ATOM 609 O O . GLU A 1 72 ? -22.593 7.230 9.089 1.00 91.50 72 GLU A O 1
ATOM 614 N N . PHE A 1 73 ? -20.449 6.913 9.668 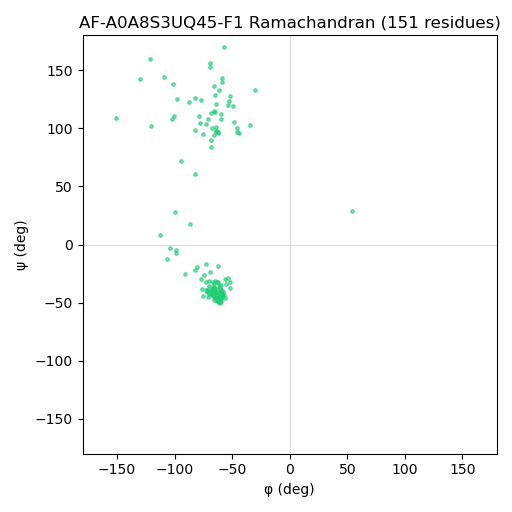1.00 90.12 73 PHE A N 1
ATOM 615 C CA . PHE A 1 73 ? -20.024 8.296 9.443 1.00 90.12 73 PHE A CA 1
ATOM 616 C C . PHE A 1 73 ? -19.387 8.509 8.067 1.00 90.12 73 PHE A C 1
ATOM 618 O O . PHE A 1 73 ? -19.107 9.643 7.688 1.00 90.12 73 PHE A O 1
ATOM 625 N N . LYS A 1 74 ? -19.149 7.432 7.309 1.00 90.06 74 LYS A N 1
ATOM 626 C CA . LYS A 1 74 ? -18.390 7.426 6.048 1.00 90.06 74 LYS A CA 1
ATOM 627 C C . LYS A 1 74 ? -16.988 8.038 6.171 1.00 90.06 74 LYS A C 1
ATOM 629 O O . LYS A 1 74 ? -16.452 8.562 5.193 1.00 90.06 74 LYS A O 1
ATOM 634 N N . THR A 1 75 ? -16.373 7.953 7.346 1.00 88.06 75 THR A N 1
ATOM 635 C CA . THR A 1 75 ? -15.062 8.544 7.643 1.00 88.06 75 THR A CA 1
ATOM 636 C C . THR A 1 75 ? -14.050 7.494 8.089 1.00 88.06 75 THR A C 1
ATOM 638 O O . THR A 1 75 ? -14.400 6.389 8.501 1.00 88.06 75 THR A O 1
ATOM 641 N N . TYR A 1 76 ? -12.769 7.847 7.975 1.00 87.50 76 TYR A N 1
ATOM 642 C CA . TYR A 1 76 ? -11.663 7.057 8.507 1.00 87.50 76 TYR A CA 1
ATOM 643 C C . TYR A 1 76 ? -11.239 7.642 9.850 1.00 87.50 76 TYR A C 1
ATOM 645 O O . TYR A 1 76 ? -10.914 8.827 9.923 1.00 87.50 76 TYR A O 1
ATOM 653 N N . LEU A 1 77 ? -11.219 6.814 10.890 1.00 88.12 77 LEU A N 1
ATOM 654 C CA . LEU A 1 77 ? -10.742 7.190 12.216 1.00 88.12 77 LEU A CA 1
ATOM 655 C C . LEU A 1 77 ? -9.409 6.499 12.509 1.00 88.12 77 LEU A C 1
ATOM 657 O O . LEU A 1 77 ? -9.216 5.355 12.092 1.00 88.12 77 LEU A O 1
ATOM 661 N N . PRO A 1 78 ? -8.482 7.161 13.220 1.00 88.06 78 PRO A N 1
ATOM 662 C CA . PRO A 1 78 ? -7.233 6.533 13.616 1.00 88.06 78 PRO A CA 1
ATOM 663 C C . PRO A 1 78 ? -7.501 5.334 14.525 1.00 88.06 78 PRO A C 1
ATOM 665 O O . PRO A 1 78 ? -8.254 5.424 15.496 1.00 88.06 78 PRO A O 1
ATOM 668 N N . LYS A 1 79 ? -6.837 4.215 14.229 1.00 84.75 79 LYS A N 1
ATOM 669 C CA . LYS A 1 79 ? -6.823 3.028 15.077 1.00 84.75 79 LYS A CA 1
ATOM 670 C C . LYS A 1 79 ? -6.268 3.384 16.443 1.00 84.75 79 LYS A C 1
ATOM 672 O O . LYS A 1 79 ? -5.264 4.102 16.560 1.00 84.75 79 LYS A O 1
ATOM 677 N N . ALA A 1 80 ? -6.884 2.815 17.475 1.00 81.06 80 ALA A N 1
ATOM 678 C CA . ALA A 1 80 ? -6.356 2.947 18.821 1.00 81.06 80 ALA A CA 1
ATOM 679 C C . ALA A 1 80 ? -4.920 2.377 18.866 1.00 81.06 80 ALA A C 1
ATOM 681 O O . ALA A 1 80 ? -4.645 1.374 18.200 1.00 81.06 80 ALA A O 1
ATOM 682 N N . PRO A 1 81 ? -3.998 2.978 19.641 1.00 80.81 81 PRO A N 1
ATOM 683 C CA . PRO A 1 81 ? -2.592 2.571 19.675 1.00 80.81 81 PRO A CA 1
ATOM 684 C C . PRO A 1 81 ? -2.377 1.070 19.914 1.00 80.81 81 PRO A C 1
ATOM 686 O O . PRO A 1 81 ? -1.525 0.473 19.265 1.00 80.81 81 PRO A O 1
ATOM 689 N N . ALA A 1 82 ? -3.208 0.452 20.759 1.00 78.94 82 ALA A N 1
ATOM 690 C CA . ALA A 1 82 ? -3.154 -0.977 21.073 1.00 78.94 82 ALA A CA 1
ATOM 691 C C . ALA A 1 82 ? -3.409 -1.911 19.869 1.00 78.94 82 ALA A C 1
ATOM 693 O O . ALA A 1 82 ? -3.052 -3.082 19.926 1.00 78.94 82 ALA A O 1
ATOM 694 N N . PHE A 1 83 ? -4.002 -1.410 18.779 1.00 72.69 83 PHE A N 1
ATOM 695 C CA . PHE A 1 83 ? -4.367 -2.205 17.599 1.00 72.69 83 PHE A CA 1
ATOM 696 C C . PHE A 1 83 ? -3.555 -1.857 16.343 1.00 72.69 83 PHE A C 1
ATOM 698 O O . PHE A 1 83 ? -3.871 -2.338 15.257 1.00 72.69 83 PHE A O 1
ATOM 705 N N . ARG A 1 84 ? -2.511 -1.021 16.452 1.00 74.38 84 ARG A N 1
ATOM 706 C CA . ARG A 1 84 ? -1.660 -0.653 15.302 1.00 74.38 84 ARG A CA 1
ATOM 707 C C . ARG A 1 84 ? -0.781 -1.805 14.816 1.00 74.38 84 ARG A C 1
ATOM 709 O O . ARG A 1 84 ? -0.551 -1.931 13.617 1.00 74.38 84 ARG A O 1
ATOM 716 N N . GLU A 1 85 ? -0.305 -2.619 15.752 1.00 74.81 85 GLU A N 1
ATOM 717 C CA . GLU A 1 85 ? 0.570 -3.774 15.500 1.00 74.81 85 GLU A CA 1
ATOM 718 C C . GLU A 1 85 ? -0.176 -5.106 15.596 1.00 74.81 85 GLU A C 1
ATOM 720 O O . GLU A 1 85 ? 0.406 -6.161 15.359 1.00 74.81 85 GLU A O 1
ATOM 725 N N . ALA A 1 86 ? -1.465 -5.065 15.940 1.00 71.69 86 ALA A N 1
ATOM 726 C CA . ALA A 1 86 ? -2.270 -6.265 16.042 1.00 71.69 86 ALA A CA 1
ATOM 727 C C . ALA A 1 86 ? -2.408 -6.919 14.661 1.00 71.69 86 ALA A C 1
ATOM 729 O O . ALA A 1 86 ? -2.786 -6.268 13.682 1.00 71.69 86 ALA A O 1
ATOM 730 N N . ASP A 1 87 ? -2.109 -8.216 14.588 1.00 77.06 87 ASP A N 1
ATOM 731 C CA . ASP A 1 87 ? -2.340 -8.998 13.384 1.00 77.06 87 ASP A CA 1
ATOM 732 C C . ASP A 1 87 ? -3.851 -9.137 13.178 1.00 77.06 87 ASP A C 1
ATOM 734 O O . ASP A 1 87 ? -4.548 -9.764 13.980 1.00 77.06 87 ASP A O 1
ATOM 738 N N . ASN A 1 88 ? -4.369 -8.523 12.110 1.00 75.31 88 ASN A N 1
ATOM 739 C CA . ASN A 1 88 ? -5.801 -8.540 11.817 1.00 75.31 88 ASN A CA 1
ATOM 740 C C . ASN A 1 88 ? -6.330 -9.979 11.715 1.00 75.31 88 ASN A C 1
ATOM 742 O O . ASN A 1 88 ? -7.473 -10.218 12.079 1.00 75.31 88 ASN A O 1
ATOM 746 N N . THR A 1 89 ? -5.502 -10.943 11.292 1.00 77.81 89 THR A N 1
ATOM 747 C CA . THR A 1 89 ? -5.905 -12.355 11.219 1.00 77.81 89 THR A CA 1
ATOM 748 C C . THR A 1 89 ? -6.196 -12.933 12.604 1.00 77.81 89 THR A C 1
ATOM 750 O O . THR A 1 89 ? -7.248 -13.528 12.823 1.00 77.81 89 THR A O 1
ATOM 753 N N . GLN A 1 90 ? -5.321 -12.675 13.577 1.00 79.44 90 GLN A N 1
ATOM 754 C CA . GLN A 1 90 ? -5.507 -13.097 14.964 1.00 79.44 90 GLN A CA 1
ATOM 755 C C . GLN A 1 90 ? -6.694 -12.383 15.615 1.00 79.44 90 GLN A C 1
ATOM 757 O O . GLN A 1 90 ? -7.449 -12.993 16.376 1.00 79.44 90 GLN A O 1
ATOM 762 N N . VAL A 1 91 ? -6.883 -11.097 15.307 1.00 78.19 91 VAL A N 1
ATOM 763 C CA . VAL A 1 91 ? -8.043 -10.327 15.772 1.00 78.19 91 VAL A CA 1
ATOM 764 C C . VAL A 1 91 ? -9.331 -10.930 15.215 1.00 78.19 91 VAL A C 1
ATOM 766 O O . VAL A 1 91 ? -10.237 -11.221 15.995 1.00 78.19 91 VAL A O 1
ATOM 769 N N . ASP A 1 92 ? -9.397 -11.204 13.912 1.00 80.56 92 ASP A N 1
ATOM 770 C CA . ASP A 1 92 ? -10.556 -11.818 13.257 1.00 80.56 92 ASP A CA 1
ATOM 771 C C . ASP A 1 92 ? -10.849 -13.220 13.815 1.00 80.56 92 ASP A C 1
ATOM 773 O O . ASP A 1 92 ? -12.008 -13.578 14.031 1.00 80.56 92 ASP A O 1
ATOM 777 N N . GLU A 1 93 ? -9.822 -14.007 14.146 1.00 86.31 93 GLU A N 1
ATOM 778 C CA . GLU A 1 93 ? -9.979 -15.301 14.818 1.00 86.31 93 GLU A CA 1
ATOM 779 C C . GLU A 1 93 ? -10.545 -15.173 16.238 1.00 86.31 93 GLU A C 1
ATOM 781 O O . GLU A 1 93 ? -11.393 -15.972 16.652 1.00 86.31 93 GLU A O 1
ATOM 786 N N . ILE A 1 94 ? -10.079 -14.199 17.024 1.00 83.25 94 ILE A N 1
ATOM 787 C CA . ILE A 1 94 ? -10.590 -13.934 18.378 1.00 83.25 94 ILE A CA 1
ATOM 788 C C . ILE A 1 94 ? -12.040 -13.457 18.301 1.00 83.25 94 ILE A C 1
ATOM 790 O O . ILE A 1 94 ? -12.901 -13.991 19.001 1.00 83.25 94 ILE A O 1
ATOM 794 N N . VAL A 1 95 ? -12.325 -12.500 17.421 1.00 83.25 95 VAL A N 1
ATOM 795 C CA . VAL A 1 95 ? -13.669 -11.976 17.170 1.00 83.25 95 VAL A CA 1
ATOM 796 C C . VAL A 1 95 ? -14.593 -13.105 16.710 1.00 83.25 95 VAL A C 1
ATOM 798 O O . VAL A 1 95 ? -15.666 -13.298 17.281 1.00 83.25 95 VAL A O 1
ATOM 801 N N . GLY A 1 96 ? -14.148 -13.939 15.771 1.00 86.19 96 GLY A N 1
ATOM 802 C CA . GLY A 1 96 ? -14.868 -15.126 15.320 1.00 86.19 96 GLY A CA 1
ATOM 803 C C . GLY A 1 96 ? -15.151 -16.121 16.450 1.00 86.19 96 GLY A C 1
ATOM 804 O O . GLY A 1 96 ? -16.256 -16.656 16.531 1.00 86.19 96 GLY A O 1
ATOM 805 N N . ARG A 1 97 ? -14.204 -16.345 17.372 1.00 84.69 97 ARG A N 1
ATOM 806 C CA . ARG A 1 97 ? -14.423 -17.169 18.577 1.00 84.69 97 ARG A CA 1
ATOM 807 C C . ARG A 1 97 ? -15.441 -16.542 19.531 1.00 84.69 97 ARG A C 1
ATOM 809 O O . ARG A 1 97 ? -16.282 -17.264 20.071 1.00 84.69 97 ARG A O 1
ATOM 816 N N . LEU A 1 98 ? -15.408 -15.226 19.725 1.00 80.12 98 LEU A N 1
ATOM 817 C CA . LEU A 1 98 ? -16.364 -14.502 20.569 1.00 80.12 98 LEU A CA 1
ATOM 818 C C . LEU A 1 98 ? -17.785 -14.560 19.996 1.00 80.12 98 LEU A C 1
ATOM 820 O O . LEU A 1 98 ? -18.724 -14.833 20.737 1.00 80.12 98 LEU A O 1
ATOM 824 N N . TYR A 1 99 ? -17.958 -14.400 18.683 1.00 77.94 99 TYR A N 1
ATOM 825 C CA . TYR A 1 99 ? -19.272 -14.534 18.046 1.00 77.94 99 TYR A CA 1
ATOM 826 C C . TYR A 1 99 ? -19.759 -15.994 17.995 1.00 77.94 99 TYR A C 1
ATOM 828 O O . TYR A 1 99 ? -20.908 -16.262 18.337 1.00 77.94 99 TYR A O 1
ATOM 836 N N . LYS A 1 100 ? -18.891 -16.979 17.711 1.00 69.00 100 LYS A N 1
ATOM 837 C CA . LYS A 1 100 ? -19.252 -18.416 17.772 1.00 69.00 100 LYS A CA 1
ATOM 838 C C . LYS A 1 100 ? -19.628 -18.883 19.181 1.00 69.00 100 LYS A C 1
ATOM 840 O O . LYS A 1 100 ? -20.476 -19.759 19.347 1.00 69.00 100 LYS A O 1
ATOM 845 N N . THR A 1 101 ? -19.028 -18.302 20.219 1.00 58.41 101 THR A N 1
ATOM 846 C CA . THR A 1 101 ? -19.425 -18.579 21.611 1.00 58.41 101 THR A CA 1
ATOM 847 C C . THR A 1 101 ? -20.762 -17.938 21.991 1.00 58.41 101 THR A C 1
ATOM 849 O O . THR A 1 101 ? -21.381 -18.395 22.955 1.00 58.41 101 THR A O 1
ATOM 852 N N . GLN A 1 102 ? -21.265 -16.959 21.228 1.00 56.41 102 GLN A N 1
ATOM 853 C CA . GLN A 1 102 ? -22.635 -16.457 21.381 1.00 56.41 102 GLN A CA 1
ATOM 854 C C . GLN A 1 102 ? -23.686 -17.390 20.765 1.00 56.41 102 GLN A C 1
ATOM 856 O O . GLN A 1 102 ? -24.784 -17.471 21.305 1.00 56.41 102 GLN A O 1
ATOM 861 N N . GLU A 1 103 ? -23.359 -18.144 19.710 1.00 55.78 103 GLU A N 1
ATOM 862 C CA . GLU A 1 103 ? -24.290 -19.117 19.108 1.00 55.78 103 GLU A CA 1
ATOM 863 C C . GLU A 1 103 ? -24.471 -20.389 19.953 1.00 55.78 103 GLU A C 1
ATOM 865 O O . GLU A 1 103 ? -25.520 -21.026 19.898 1.00 55.78 103 GLU A O 1
ATOM 870 N N . ARG A 1 104 ? -23.476 -20.760 20.774 1.00 49.69 104 ARG A N 1
ATOM 871 C CA . ARG A 1 104 ? -23.535 -21.953 21.646 1.00 49.69 104 ARG A CA 1
ATOM 872 C C . ARG A 1 104 ? -23.917 -21.687 23.096 1.00 49.69 104 ARG A C 1
ATOM 874 O O . ARG A 1 104 ? -24.074 -22.636 23.864 1.00 49.69 104 ARG A O 1
ATOM 881 N N . ARG A 1 105 ? -24.077 -20.429 23.505 1.00 48.12 105 ARG A N 1
ATOM 882 C CA . ARG A 1 105 ? -24.706 -20.139 24.794 1.00 48.12 105 ARG A CA 1
ATOM 883 C C . ARG A 1 105 ? -26.208 -20.071 24.559 1.00 48.12 105 ARG A C 1
ATOM 885 O O . ARG A 1 105 ? -26.629 -19.221 23.777 1.00 48.12 105 ARG A O 1
ATOM 892 N N . PRO A 1 106 ? -27.038 -20.886 25.240 1.00 46.19 106 PRO A N 1
ATOM 893 C CA . PRO A 1 106 ? -28.448 -20.555 25.310 1.00 46.19 106 PRO A CA 1
ATOM 894 C C . PRO A 1 106 ? -28.497 -19.127 25.842 1.00 46.19 106 PRO A C 1
ATOM 896 O O . PRO A 1 106 ? -27.939 -18.845 26.910 1.00 46.19 106 PRO A O 1
ATOM 899 N N . ARG A 1 107 ? -29.075 -18.213 25.052 1.00 52.31 107 ARG A N 1
ATOM 900 C CA . ARG A 1 107 ? -29.444 -16.886 25.529 1.00 52.31 107 ARG A CA 1
ATOM 901 C C . ARG A 1 107 ? -30.198 -17.152 26.820 1.00 52.31 107 ARG A C 1
ATOM 903 O O . ARG A 1 107 ? -31.325 -17.641 26.780 1.00 52.31 107 ARG A O 1
ATOM 910 N N . LYS A 1 108 ? -29.571 -16.892 27.970 1.00 49.66 108 LYS A N 1
ATOM 911 C CA . LYS A 1 108 ? -30.335 -16.675 29.186 1.00 49.66 108 LYS A CA 1
ATOM 912 C C . LYS A 1 108 ? -31.137 -15.440 28.834 1.00 49.66 108 LYS A C 1
ATOM 914 O O . LYS A 1 108 ? -30.594 -14.339 28.801 1.00 49.66 108 LYS A O 1
ATOM 919 N N . SER A 1 109 ? -32.371 -15.693 28.403 1.00 42.12 109 SER A N 1
ATOM 920 C CA . SER A 1 109 ? -33.441 -14.728 28.254 1.00 42.12 109 SER A CA 1
ATOM 921 C C . SER A 1 109 ? -33.235 -13.656 29.303 1.00 42.12 109 SER A C 1
ATOM 923 O O . SER A 1 109 ? -32.976 -14.004 30.460 1.00 42.12 109 SER A O 1
ATOM 925 N N . ALA A 1 110 ? -33.334 -12.394 28.900 1.00 51.56 110 ALA A N 1
ATOM 926 C CA . ALA A 1 110 ? -33.549 -11.304 29.826 1.00 51.56 110 ALA A CA 1
ATOM 927 C C . ALA A 1 110 ? -34.659 -11.734 30.799 1.00 51.56 110 ALA A C 1
ATOM 929 O O . ALA A 1 110 ? -35.841 -11.712 30.470 1.00 51.56 110 ALA A O 1
ATOM 930 N N . LYS A 1 111 ? -34.265 -12.241 31.968 1.00 43.00 111 LYS A N 1
ATOM 931 C CA . LYS A 1 111 ? -35.168 -12.450 33.081 1.00 43.00 111 LYS A CA 1
ATOM 932 C C . LYS A 1 111 ? -35.314 -11.058 33.643 1.00 43.00 111 LYS A C 1
ATOM 934 O O . LYS A 1 111 ? -34.377 -10.539 34.244 1.00 43.00 111 LYS A O 1
ATOM 939 N N . SER A 1 112 ? -36.464 -10.460 33.361 1.00 49.28 112 SER A N 1
ATOM 940 C CA . SER A 1 112 ? -37.074 -9.443 34.203 1.00 49.28 112 SER A CA 1
ATOM 941 C C . SER A 1 112 ? -36.772 -9.785 35.662 1.00 49.28 112 SER A C 1
ATOM 943 O O . SER A 1 112 ? -37.344 -10.719 36.224 1.00 49.28 112 SER A O 1
ATOM 945 N N . CYS A 1 113 ? -35.813 -9.090 36.263 1.00 40.66 113 CYS A N 1
ATOM 946 C CA . CYS A 1 113 ? -35.537 -9.195 37.685 1.00 40.66 113 CYS A CA 1
ATO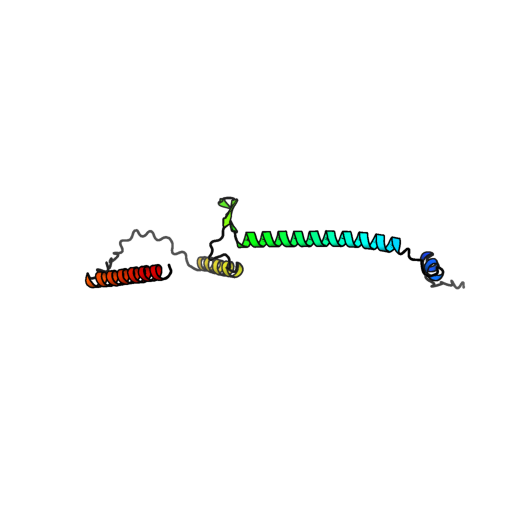M 947 C C . CYS A 1 113 ? -36.528 -8.299 38.430 1.00 40.66 113 CYS A C 1
ATOM 949 O O . CYS A 1 113 ? -36.141 -7.359 39.115 1.00 40.66 113 CYS A O 1
ATOM 951 N N . ASP A 1 114 ? -37.811 -8.613 38.272 1.00 49.44 114 ASP A N 1
ATOM 952 C CA . ASP A 1 114 ? -38.820 -8.313 39.272 1.00 49.44 114 ASP A CA 1
ATOM 953 C C . ASP A 1 114 ? -38.952 -9.573 40.132 1.00 49.44 114 ASP A C 1
ATOM 955 O O . ASP A 1 114 ? -39.840 -10.409 39.992 1.00 49.44 114 ASP A O 1
ATOM 959 N N . SER A 1 115 ? -37.923 -9.811 40.938 1.00 45.09 115 SER A N 1
ATOM 960 C CA . SER A 1 115 ? -37.964 -10.818 41.986 1.00 45.09 115 SER A CA 1
ATOM 961 C C . SER A 1 115 ? -37.029 -10.363 43.085 1.00 45.09 115 SER A C 1
ATOM 963 O O . SER A 1 115 ? -35.807 -10.355 42.923 1.00 45.09 115 SER A O 1
ATOM 965 N N . LYS A 1 116 ? -37.644 -9.956 44.191 1.00 48.31 116 LYS A N 1
ATOM 966 C CA . LYS A 1 116 ? -37.031 -9.681 45.484 1.00 48.31 116 LYS A CA 1
ATOM 967 C C . LYS A 1 116 ? -36.028 -10.785 45.827 1.00 48.31 116 LYS A C 1
ATOM 969 O O . LYS A 1 116 ? -36.398 -11.831 46.344 1.00 48.31 116 LYS A O 1
ATOM 974 N N . GLN A 1 117 ? -34.757 -10.552 45.537 1.00 43.12 117 GLN A N 1
ATOM 975 C CA . GLN A 1 117 ? -33.664 -11.359 46.050 1.00 43.12 117 GLN A CA 1
ATOM 976 C C . GLN A 1 117 ? -32.783 -10.398 46.830 1.00 43.12 117 GLN A C 1
ATOM 978 O O . GLN A 1 117 ? -32.091 -9.549 46.267 1.00 43.12 117 GLN A O 1
ATOM 983 N N . SER A 1 118 ? -32.938 -10.471 48.148 1.00 49.59 118 SER A N 1
ATOM 984 C CA . SER A 1 118 ? -32.183 -9.740 49.153 1.00 49.59 118 SER A CA 1
ATOM 985 C C . SER A 1 118 ? -30.692 -9.804 48.834 1.00 49.59 118 SER A C 1
ATOM 987 O O . SER A 1 118 ? -30.019 -10.796 49.111 1.00 49.59 118 SER A O 1
ATOM 989 N N . ARG A 1 119 ? -30.170 -8.729 48.243 1.00 44.91 119 ARG A N 1
ATOM 990 C CA . ARG A 1 119 ? -28.740 -8.454 48.244 1.00 44.91 119 ARG A CA 1
ATOM 991 C C . ARG A 1 119 ? -28.373 -8.147 49.688 1.00 44.91 119 ARG A C 1
ATOM 993 O O . ARG A 1 119 ? -28.616 -7.039 50.156 1.00 44.91 119 ARG A O 1
ATOM 1000 N N . SER A 1 120 ? -27.804 -9.116 50.396 1.00 49.16 120 SER A N 1
ATOM 1001 C CA . SER A 1 120 ? -26.980 -8.807 51.558 1.00 49.16 120 SER A CA 1
ATOM 1002 C C . SER A 1 120 ? -25.797 -7.990 51.044 1.00 49.16 120 SER A C 1
ATOM 1004 O O . SER A 1 120 ? -24.834 -8.520 50.488 1.00 49.16 120 SER A O 1
ATOM 1006 N N . SER A 1 121 ? -25.916 -6.669 51.135 1.00 52.22 121 SER A N 1
ATOM 1007 C CA . SER A 1 121 ? -24.803 -5.756 50.962 1.00 52.22 121 SER A CA 1
ATOM 1008 C C . SER A 1 121 ? -23.840 -5.994 52.119 1.00 52.22 121 SER A C 1
ATOM 1010 O O . SER A 1 121 ? -24.011 -5.418 53.193 1.00 52.22 121 SER A O 1
ATOM 1012 N N . ASN A 1 122 ? -22.830 -6.835 51.916 1.00 50.41 122 ASN A N 1
ATOM 1013 C CA . ASN A 1 122 ? -21.650 -6.799 52.767 1.00 50.41 122 ASN A CA 1
ATOM 1014 C C . ASN A 1 122 ? -20.931 -5.483 52.454 1.00 50.41 122 ASN A C 1
ATOM 1016 O O . ASN A 1 122 ? -20.055 -5.424 51.594 1.00 50.41 122 ASN A O 1
ATOM 1020 N N . LYS A 1 123 ? -21.370 -4.396 53.100 1.00 56.38 123 LYS A N 1
ATOM 1021 C CA . LYS A 1 123 ? -20.564 -3.186 53.238 1.00 56.38 123 LYS A CA 1
ATOM 1022 C C . LYS A 1 123 ? -19.308 -3.626 5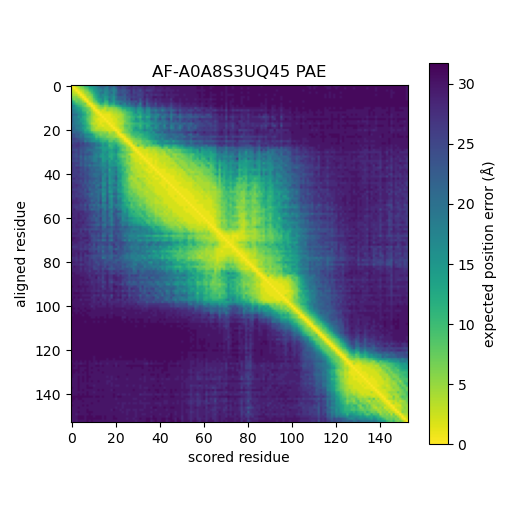3.980 1.00 56.38 123 LYS A C 1
ATOM 1024 O O . LYS A 1 123 ? -19.387 -3.959 55.156 1.00 56.38 123 LYS A O 1
ATOM 1029 N N . LEU A 1 124 ? -18.182 -3.679 53.278 1.00 59.34 124 LEU A N 1
ATOM 1030 C CA . LEU A 1 124 ? -16.878 -3.792 53.916 1.00 59.34 124 LEU A CA 1
ATOM 1031 C C . LEU A 1 124 ? -16.681 -2.507 54.725 1.00 59.34 124 LEU A C 1
ATOM 1033 O O . LEU A 1 124 ? -16.386 -1.448 54.175 1.00 59.34 124 LEU A O 1
ATOM 1037 N N . THR A 1 125 ? -16.967 -2.577 56.020 1.00 63.84 125 THR A N 1
ATOM 1038 C CA . THR A 1 125 ? -16.598 -1.549 56.988 1.00 63.84 125 THR A CA 1
ATOM 1039 C C . THR A 1 125 ? -15.109 -1.701 57.244 1.00 63.84 125 THR A C 1
ATOM 1041 O O . THR A 1 125 ? -14.708 -2.553 58.032 1.00 63.84 125 THR A O 1
ATOM 1044 N N . TYR A 1 126 ? -14.304 -0.924 56.525 1.00 69.06 126 TYR A N 1
ATOM 1045 C CA . TYR A 1 126 ? -12.878 -0.804 56.804 1.00 69.06 126 TYR A CA 1
ATOM 1046 C C . TYR A 1 126 ? -12.686 -0.130 58.164 1.00 69.06 126 TYR A C 1
ATOM 1048 O O . TYR A 1 126 ? -13.378 0.847 58.467 1.00 69.06 126 TYR A O 1
ATOM 1056 N N . SER A 1 127 ? -11.775 -0.639 58.989 1.00 78.56 127 SER A N 1
ATOM 1057 C CA . SER A 1 127 ? -11.419 0.033 60.240 1.00 78.56 127 SER A CA 1
ATOM 1058 C C . SER A 1 127 ? -10.655 1.330 59.951 1.00 78.56 127 SER A C 1
ATOM 1060 O O . SER A 1 127 ? -9.994 1.468 58.919 1.00 78.56 127 SER A O 1
ATOM 1062 N N . GLU A 1 128 ? -10.686 2.287 60.883 1.00 77.62 128 GLU A N 1
ATOM 1063 C CA . GLU A 1 128 ? -9.869 3.506 60.768 1.00 77.62 128 GLU A CA 1
ATOM 1064 C C . GLU A 1 128 ? -8.378 3.184 60.594 1.00 77.62 128 GLU A C 1
ATOM 1066 O O . GLU A 1 128 ? -7.686 3.868 59.847 1.00 77.62 128 GLU A O 1
ATOM 1071 N N . SER A 1 129 ? -7.888 2.101 61.206 1.00 78.88 129 SER A N 1
ATOM 1072 C CA . SER A 1 129 ? -6.505 1.645 61.036 1.00 78.88 129 SER A CA 1
ATOM 1073 C C . SER A 1 129 ? -6.197 1.167 59.613 1.00 78.88 129 SER A C 1
ATOM 1075 O O . SER A 1 129 ? -5.117 1.453 59.094 1.00 78.88 129 SER A O 1
ATOM 1077 N N . GLU A 1 130 ? -7.133 0.483 58.952 1.00 81.56 130 GLU A N 1
ATOM 1078 C CA . GLU A 1 130 ? -6.982 0.050 57.560 1.00 81.56 130 GLU A CA 1
ATOM 1079 C C . GLU A 1 130 ? -6.986 1.242 56.603 1.00 81.56 130 GLU A C 1
ATOM 1081 O O . GLU A 1 130 ? -6.147 1.313 55.702 1.00 81.56 130 GLU A O 1
ATOM 1086 N N . LEU A 1 131 ? -7.881 2.207 56.830 1.00 83.81 131 LEU A N 1
ATOM 1087 C CA . LEU A 1 131 ? -7.931 3.445 56.054 1.00 83.81 131 LEU A CA 1
ATOM 1088 C C . LEU A 1 131 ? -6.659 4.278 56.247 1.00 83.81 131 LEU A C 1
ATOM 1090 O O . LEU A 1 131 ? -6.086 4.748 55.263 1.00 83.81 131 LEU A O 1
ATOM 1094 N N . ASN A 1 132 ? -6.164 4.390 57.481 1.00 85.12 132 ASN A N 1
ATOM 1095 C CA . ASN A 1 132 ? -4.945 5.135 57.781 1.00 85.12 132 ASN A CA 1
ATOM 1096 C C . ASN A 1 132 ? -3.703 4.479 57.149 1.00 85.12 132 ASN A C 1
ATOM 1098 O O . ASN A 1 1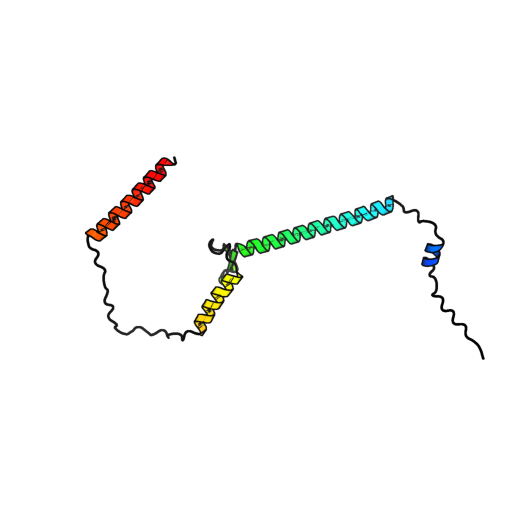32 ? -2.845 5.156 56.593 1.00 85.12 132 ASN A O 1
ATOM 1102 N N . MET A 1 133 ? -3.639 3.144 57.119 1.00 83.38 133 MET A N 1
ATOM 1103 C CA . MET A 1 133 ? -2.567 2.408 56.437 1.00 83.38 133 MET A CA 1
ATOM 1104 C C . MET A 1 133 ? -2.586 2.602 54.911 1.00 83.38 133 MET A C 1
ATOM 1106 O O . MET A 1 133 ? -1.538 2.573 54.257 1.00 83.38 133 MET A O 1
ATOM 1110 N N . VAL A 1 134 ? -3.767 2.740 54.307 1.00 85.06 134 VAL A N 1
ATOM 1111 C CA . VAL A 1 134 ? -3.891 3.060 52.876 1.00 85.06 134 VAL A CA 1
ATOM 1112 C C . VAL A 1 134 ? -3.451 4.500 52.618 1.00 85.06 134 VAL A C 1
ATOM 1114 O O . VAL A 1 134 ? -2.698 4.733 51.673 1.00 85.06 134 VAL A O 1
ATOM 1117 N N . TYR A 1 135 ? -3.853 5.435 53.479 1.00 84.56 135 TYR A N 1
ATOM 1118 C CA . TYR A 1 135 ? -3.473 6.842 53.382 1.00 84.56 135 TYR A CA 1
ATOM 1119 C C . TYR A 1 135 ? -1.955 7.042 53.484 1.00 84.56 135 TYR A C 1
ATOM 1121 O O . TYR A 1 135 ? -1.356 7.638 52.592 1.00 84.56 135 TYR A O 1
ATOM 1129 N N . GLU A 1 136 ? -1.310 6.456 54.494 1.00 83.31 136 GLU A N 1
ATOM 1130 C CA . GLU A 1 136 ? 0.147 6.519 54.674 1.00 83.31 136 GLU A CA 1
ATOM 1131 C C . GLU A 1 136 ? 0.908 5.943 53.475 1.00 83.31 136 GLU A C 1
ATOM 1133 O O . GLU A 1 136 ? 1.869 6.541 52.988 1.00 83.31 136 GLU A O 1
ATOM 1138 N N . ARG A 1 137 ? 0.450 4.810 52.925 1.00 82.06 137 ARG A N 1
ATOM 1139 C CA . ARG A 1 137 ? 1.070 4.222 51.726 1.00 82.06 137 ARG A CA 1
ATOM 1140 C C . ARG A 1 137 ? 0.951 5.122 50.502 1.00 82.06 137 ARG A C 1
ATOM 1142 O O . ARG A 1 137 ? 1.922 5.251 49.756 1.00 82.06 137 ARG A O 1
ATOM 1149 N N . LEU A 1 138 ? -0.210 5.738 50.287 1.00 83.75 138 LEU A N 1
ATOM 1150 C CA . LEU A 1 138 ? -0.410 6.676 49.181 1.00 83.75 138 LEU A CA 1
ATOM 1151 C C . LEU A 1 138 ? 0.459 7.926 49.359 1.00 83.75 138 LEU A C 1
ATOM 1153 O O . LEU A 1 138 ? 1.168 8.317 48.432 1.00 83.75 138 LEU A O 1
ATOM 1157 N N . HIS A 1 139 ? 0.500 8.486 50.567 1.00 81.12 139 HIS A N 1
ATOM 1158 C CA . HIS A 1 139 ? 1.275 9.688 50.857 1.00 81.12 139 HIS A CA 1
ATOM 1159 C C . HIS A 1 139 ? 2.794 9.461 50.711 1.00 81.12 139 HIS A C 1
ATOM 1161 O O . HIS A 1 139 ? 3.522 10.320 50.193 1.00 81.12 139 HIS A O 1
ATOM 1167 N N . GLN A 1 140 ? 3.293 8.283 51.097 1.00 74.75 140 GLN A N 1
ATOM 1168 C CA . GLN A 1 140 ? 4.691 7.893 50.888 1.00 74.75 140 GLN A CA 1
ATOM 1169 C C . GLN A 1 140 ? 5.033 7.719 49.400 1.00 74.75 140 GLN A C 1
ATOM 1171 O O . GLN A 1 140 ? 6.109 8.129 48.960 1.00 74.75 140 GLN A O 1
ATOM 1176 N N . ALA A 1 141 ? 4.121 7.169 48.595 1.00 73.12 141 ALA A N 1
ATOM 1177 C CA . ALA A 1 141 ? 4.328 7.028 47.154 1.00 73.12 141 ALA A CA 1
ATOM 1178 C C . ALA A 1 141 ? 4.380 8.394 46.437 1.00 73.12 141 ALA A C 1
ATOM 1180 O O . ALA A 1 141 ? 5.237 8.629 45.577 1.00 73.12 141 ALA A O 1
ATOM 1181 N N . GLU A 1 142 ? 3.514 9.332 46.819 1.00 72.19 142 GLU A N 1
ATOM 1182 C CA . GLU A 1 142 ? 3.498 10.692 46.264 1.00 72.19 142 GLU A CA 1
ATOM 1183 C C . GLU A 1 142 ? 4.773 11.473 46.609 1.00 72.19 142 GLU A C 1
ATOM 1185 O O . GLU A 1 142 ? 5.359 12.139 45.754 1.00 72.19 142 GLU A O 1
ATOM 1190 N N . THR A 1 143 ? 5.279 11.335 47.835 1.00 69.25 143 THR A N 1
ATOM 1191 C CA . THR A 1 143 ? 6.513 12.019 48.255 1.00 69.25 143 THR A CA 1
ATOM 1192 C C . THR A 1 143 ? 7.765 11.438 47.597 1.00 69.25 143 THR A C 1
ATOM 1194 O O . THR A 1 143 ? 8.648 12.201 47.195 1.00 69.25 143 THR A O 1
ATOM 1197 N N . GLN A 1 144 ? 7.848 10.117 47.411 1.00 66.25 144 GLN A N 1
ATOM 1198 C CA . GLN A 1 144 ? 8.952 9.489 46.673 1.00 66.25 144 GLN A CA 1
ATOM 1199 C C . GLN A 1 144 ? 8.974 9.916 45.202 1.00 66.25 144 GLN A C 1
ATOM 1201 O O . GLN A 1 144 ? 10.022 10.293 44.675 1.00 66.25 144 GLN A O 1
ATOM 1206 N N . THR A 1 145 ? 7.818 9.915 44.536 1.00 66.38 145 THR A N 1
ATOM 1207 C CA . THR A 1 145 ? 7.724 10.332 43.129 1.00 66.38 145 THR A CA 1
ATOM 1208 C C . THR A 1 145 ? 8.015 11.822 42.946 1.00 66.38 145 THR A C 1
ATOM 1210 O O . THR A 1 145 ? 8.689 12.191 41.983 1.00 66.38 145 THR A O 1
ATOM 1213 N N . PHE A 1 146 ? 7.592 12.679 43.881 1.00 63.41 146 PHE A N 1
ATOM 1214 C CA . PHE A 1 146 ? 7.925 14.104 43.873 1.00 63.41 146 PHE A CA 1
ATOM 1215 C C . PHE A 1 146 ? 9.427 14.355 44.069 1.00 63.41 146 PHE A C 1
ATOM 1217 O O . PHE A 1 146 ? 10.019 15.123 43.311 1.00 63.41 146 PHE A O 1
ATOM 1224 N N . ARG A 1 147 ? 10.069 13.672 45.028 1.00 61.09 147 ARG A N 1
ATOM 1225 C CA . ARG A 1 147 ? 11.522 13.773 45.251 1.00 61.09 147 ARG A CA 1
ATOM 1226 C C . ARG A 1 147 ? 12.319 13.328 44.030 1.00 61.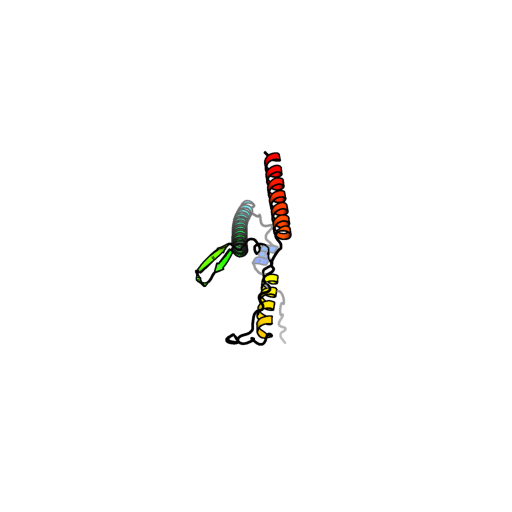09 147 ARG A C 1
ATOM 1228 O O . ARG A 1 147 ? 13.202 14.057 43.595 1.00 61.09 147 ARG A O 1
ATOM 1235 N N . ASN A 1 148 ? 11.961 12.201 43.419 1.00 64.25 148 ASN A N 1
ATOM 1236 C CA . ASN A 1 148 ? 12.653 11.712 42.225 1.00 64.25 148 ASN A CA 1
ATOM 1237 C C . ASN A 1 148 ? 12.552 12.697 41.051 1.00 64.25 148 ASN A C 1
ATOM 1239 O O . ASN A 1 148 ? 13.514 12.864 40.314 1.00 64.25 148 ASN A O 1
ATOM 1243 N N . ARG A 1 149 ? 11.431 13.414 40.898 1.00 65.50 149 ARG A N 1
ATOM 1244 C CA . ARG A 1 149 ? 11.264 14.426 39.837 1.00 65.50 149 ARG A CA 1
ATOM 1245 C C . ARG A 1 149 ? 12.122 15.681 40.023 1.00 65.50 149 ARG A C 1
ATOM 1247 O O . ARG A 1 149 ? 12.390 16.356 39.035 1.00 65.50 149 ARG A O 1
ATOM 1254 N N . GLN A 1 150 ? 12.539 15.996 41.248 1.00 59.50 150 GLN A N 1
ATOM 1255 C CA . GLN A 1 150 ? 13.411 17.142 41.544 1.00 59.50 150 GLN A CA 1
ATOM 1256 C C . GLN A 1 150 ? 14.898 16.829 41.307 1.00 59.50 150 GLN A C 1
ATOM 1258 O O . GLN A 1 150 ? 15.675 17.748 41.093 1.00 59.50 150 GLN A O 1
ATOM 1263 N N . VAL A 1 151 ? 15.297 15.550 41.319 1.00 58.12 151 VAL A N 1
ATOM 1264 C CA . VAL A 1 151 ? 16.698 15.121 41.111 1.00 58.12 151 VAL A CA 1
ATOM 1265 C C . VAL A 1 151 ? 17.094 15.097 39.624 1.00 58.12 151 VAL A C 1
ATOM 1267 O O . VAL A 1 151 ? 18.274 15.155 39.303 1.00 58.12 151 VAL A O 1
ATOM 1270 N N . PHE A 1 152 ? 16.123 15.053 38.706 1.00 53.66 152 PHE A N 1
ATOM 1271 C CA . PHE A 1 152 ? 16.352 15.082 37.251 1.00 53.66 152 PHE A CA 1
ATOM 1272 C C . PHE A 1 152 ? 16.141 16.475 36.624 1.00 53.66 152 PHE A C 1
ATOM 1274 O O . PHE A 1 152 ? 15.760 16.572 35.455 1.00 53.66 152 PHE A O 1
ATOM 1281 N N . ARG A 1 153 ? 16.348 17.549 37.393 1.00 47.59 153 ARG A N 1
ATOM 1282 C CA . ARG A 1 153 ? 16.404 18.928 36.892 1.00 47.59 153 ARG A CA 1
ATOM 1283 C C . ARG A 1 153 ? 17.796 19.509 37.049 1.00 47.59 153 ARG A C 1
ATOM 1285 O O . ARG A 1 153 ? 18.407 19.254 38.107 1.00 47.59 153 ARG A O 1
#

Organism: Mytilus edulis (NCBI:txid6550)

pLDDT: mean 72.87, std 15.21, range [40.66, 94.38]

Foldseek 3Di:
DDDDPDDPDDDQDPVNVCVVPPDDPPPPPVV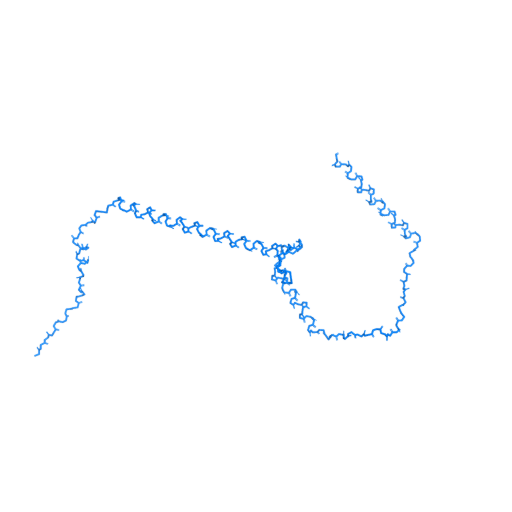VVVVVVVVVVVVVVVVVVVVVVVVVVVVVVQLVLQWDQDPVVRDTDGDDPVRSPPDVVVVVVVVVVVVVVVVPDPPPPPPPPPDDDDDPPPPPPDDPVRVVVVVVVVVVVVVVVVVVVVVVD

Radius of gyration: 41.74 Å; Cα contacts (8 Å, |Δi|>4): 26; chains: 1; bounding box: 67×64×126 Å

Secondary structure (DSSP, 8-state):
-------------HHHHHHHHSPSP---HHHHHHHHHHHHHHHHHHHHHHHHHHHHHHHHHHHHHHEEEETTTTEEEEPPGGGSS--HHHHHHHHHHHHHHHHSS---------S------------HHHHHHHHHHHHHHHHHHHHHHHHT-

Sequence (153 aa):
MAHRFRSTYGSISLKDLKNIYSGPERVNRIELACQESKLNRKLEKREKMIEEVNKMTFEKRYRKRLNDYVPEFKTYLPKAPAFREADNTQVDEIVGRLYKTQERRPRKSAKSCDSKQSRSSNKLTYSESELNMVYERLHQAETQTFRNRQVFR

Mean predicted aligned error: 21.5 Å